Protein AF-A0A6B3IDB7-F1 (afdb_monomer)

pLDDT: mean 77.23, std 10.37, range [53.72, 90.94]

Nearest PDB structures (foldseek):
  7po2-assembly1_7  TM=5.170E-01  e=3.811E-03  Homo sapiens
  4a5o-assembly2_D  TM=4.781E-01  e=5.727E+00  Pseudomonas aeruginosa PAO1
  3sqn-assembly1_B  TM=3.610E-01  e=2.700E+00  Enterococcus faecalis
  3sqn-assembly1_A  TM=3.642E-01  e=2.891E+00  Enterococcus faecalis

Secondary structure (DSSP, 8-state):
-HHHHHHHHHHHHHHHHHT-----HHHHHHHHHGGG-EEEEEEEEESSHHHHHHHHHHHHH----TTEEEEEEEEEESS--

Mean predicted aligned error: 13.39 Å

Radius of gyration: 18.77 Å; Cα contacts (8 Å, |Δi|>4): 64; chains: 1; bounding box: 31×47×41 Å

Structure (mmCIF, N/CA/C/O backbone):
data_AF-A0A6B3IDB7-F1
#
_entry.id   AF-A0A6B3IDB7-F1
#
loop_
_atom_site.group_PDB
_atom_site.id
_atom_site.type_symbol
_atom_site.label_atom_id
_atom_site.label_alt_id
_atom_site.label_comp_id
_atom_site.label_asym_id
_atom_site.label_entity_id
_atom_site.label_seq_id
_atom_site.pdbx_PDB_ins_code
_atom_site.Cartn_x
_atom_site.Cartn_y
_atom_site.Cartn_z
_atom_site.occupancy
_atom_site.B_iso_or_equiv
_atom_site.auth_seq_id
_atom_site.auth_comp_id
_atom_site.auth_asym_id
_atom_site.auth_atom_id
_atom_site.pdbx_PDB_model_num
ATOM 1 N N . ARG A 1 1 ? 16.505 -34.929 -9.035 1.00 62.09 1 ARG A N 1
ATOM 2 C CA . ARG A 1 1 ? 15.102 -34.442 -8.948 1.00 62.09 1 ARG A CA 1
ATOM 3 C C . ARG A 1 1 ? 14.585 -34.377 -7.500 1.00 62.09 1 ARG A C 1
ATOM 5 O O . ARG A 1 1 ? 14.100 -33.329 -7.111 1.00 62.09 1 ARG A O 1
ATOM 12 N N . GLN A 1 2 ? 14.815 -35.401 -6.667 1.00 71.00 2 GLN A N 1
ATOM 13 C CA . GLN A 1 2 ? 14.337 -35.464 -5.267 1.00 71.00 2 GLN A CA 1
ATOM 14 C C . GLN A 1 2 ? 14.874 -34.367 -4.315 1.00 71.00 2 GLN A C 1
ATOM 16 O O . GLN A 1 2 ? 14.188 -33.959 -3.381 1.00 71.00 2 GLN A O 1
ATOM 21 N N . ILE A 1 3 ? 16.088 -33.845 -4.542 1.00 73.44 3 ILE A N 1
ATOM 22 C CA . ILE A 1 3 ? 16.675 -32.783 -3.695 1.00 73.44 3 ILE A CA 1
ATOM 23 C C . ILE A 1 3 ? 15.918 -31.453 -3.854 1.00 73.44 3 ILE A C 1
ATOM 25 O O . ILE A 1 3 ? 15.742 -30.727 -2.876 1.00 73.44 3 ILE A O 1
ATOM 29 N N . ALA A 1 4 ? 15.442 -31.151 -5.067 1.00 75.50 4 ALA A N 1
ATOM 30 C CA . ALA A 1 4 ? 14.688 -29.931 -5.349 1.00 75.50 4 ALA A CA 1
ATOM 31 C C . ALA A 1 4 ? 13.306 -29.962 -4.676 1.00 75.50 4 ALA A C 1
ATOM 33 O O . ALA A 1 4 ? 12.922 -28.997 -4.020 1.00 75.50 4 ALA A O 1
ATOM 34 N N . GLU A 1 5 ? 12.608 -31.101 -4.735 1.00 78.62 5 GLU A N 1
ATOM 35 C CA . GLU A 1 5 ? 11.319 -31.283 -4.052 1.00 78.62 5 GLU A CA 1
ATOM 36 C C . GLU A 1 5 ? 11.451 -31.178 -2.530 1.00 78.62 5 GLU A C 1
ATOM 38 O O . GLU A 1 5 ? 10.641 -30.523 -1.874 1.00 78.62 5 GLU A O 1
ATOM 43 N N . LYS A 1 6 ? 12.520 -31.750 -1.959 1.00 80.19 6 LYS A N 1
ATOM 44 C CA . LYS A 1 6 ? 12.792 -31.667 -0.519 1.00 80.19 6 LYS A CA 1
ATOM 45 C C . LYS A 1 6 ? 13.090 -30.234 -0.059 1.00 80.19 6 LYS A C 1
ATOM 47 O O . LYS A 1 6 ? 12.700 -29.862 1.047 1.00 80.19 6 LYS A O 1
ATOM 52 N N . ARG A 1 7 ? 13.755 -29.421 -0.893 1.00 80.25 7 ARG A N 1
ATOM 53 C CA . ARG A 1 7 ? 13.985 -27.990 -0.618 1.00 80.25 7 ARG A CA 1
ATOM 54 C C . ARG A 1 7 ? 12.686 -27.188 -0.681 1.00 80.25 7 ARG A C 1
ATOM 56 O O . ARG A 1 7 ? 12.388 -26.486 0.279 1.00 80.25 7 ARG A O 1
ATOM 63 N N . ALA A 1 8 ? 11.880 -27.381 -1.724 1.00 81.19 8 ALA A N 1
ATOM 64 C CA . ALA A 1 8 ? 10.590 -26.705 -1.865 1.00 81.19 8 ALA A CA 1
ATOM 65 C C . ALA A 1 8 ? 9.629 -27.039 -0.708 1.00 81.19 8 ALA A C 1
ATOM 67 O O . ALA A 1 8 ? 8.980 -26.156 -0.155 1.00 81.19 8 ALA A O 1
ATOM 68 N N . ALA A 1 9 ? 9.567 -28.305 -0.281 1.00 81.38 9 ALA A N 1
ATOM 69 C CA . ALA A 1 9 ? 8.756 -28.706 0.869 1.00 81.38 9 ALA A CA 1
ATOM 70 C C . ALA A 1 9 ? 9.235 -28.057 2.181 1.00 81.38 9 ALA A C 1
ATOM 72 O O . ALA A 1 9 ? 8.415 -27.632 2.994 1.00 81.38 9 ALA A O 1
ATOM 73 N N . ARG A 1 10 ? 10.556 -27.935 2.374 1.00 82.00 10 ARG A N 1
ATOM 74 C CA . ARG A 1 10 ? 11.140 -27.267 3.544 1.00 82.00 10 ARG A CA 1
ATOM 75 C C . ARG A 1 10 ? 10.822 -25.770 3.561 1.00 82.00 10 ARG A C 1
ATOM 77 O O . ARG A 1 10 ? 10.446 -25.261 4.611 1.00 82.00 10 ARG A O 1
ATOM 84 N N . GLU A 1 11 ? 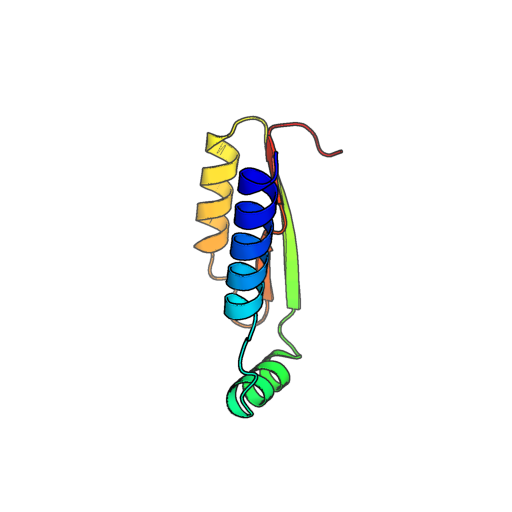10.935 -25.085 2.426 1.00 80.94 11 GLU A N 1
ATOM 85 C CA . GL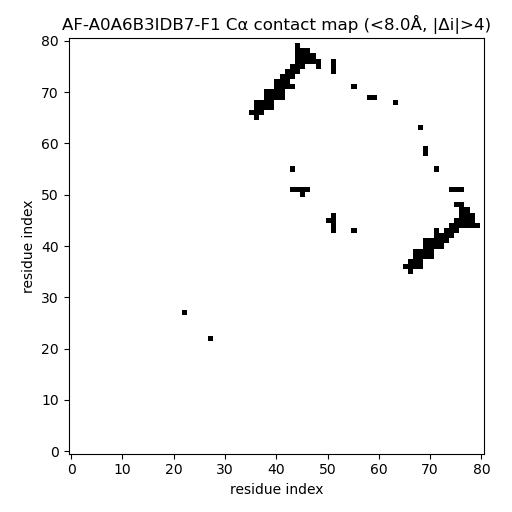U A 1 11 ? 10.575 -23.665 2.309 1.00 80.94 11 GLU A CA 1
ATOM 86 C C . GLU A 1 11 ? 9.085 -23.430 2.543 1.00 80.94 11 GLU A C 1
ATOM 88 O O . GLU A 1 11 ? 8.721 -22.515 3.278 1.00 80.94 11 GLU A O 1
ATOM 93 N N . ARG A 1 12 ? 8.215 -24.293 2.001 1.00 78.19 12 ARG A N 1
ATOM 94 C CA . ARG A 1 12 ? 6.777 -24.227 2.287 1.00 78.19 12 ARG A CA 1
ATOM 95 C C . ARG A 1 12 ? 6.503 -24.363 3.779 1.00 78.19 12 ARG A C 1
ATOM 97 O O . ARG A 1 12 ? 5.817 -23.514 4.335 1.00 78.19 12 ARG A O 1
ATOM 104 N N . ASN A 1 13 ? 7.076 -25.366 4.442 1.00 77.06 13 ASN A N 1
ATOM 105 C CA . ASN A 1 13 ? 6.882 -25.554 5.882 1.00 77.06 13 ASN A CA 1
ATOM 106 C C . ASN A 1 13 ? 7.452 -24.394 6.709 1.00 77.06 13 ASN A C 1
ATOM 108 O O . ASN A 1 13 ? 6.827 -23.987 7.683 1.00 77.06 13 ASN A O 1
ATOM 112 N N . ALA A 1 14 ? 8.591 -23.822 6.309 1.00 74.62 14 ALA A N 1
ATOM 113 C CA . ALA A 1 14 ? 9.144 -22.631 6.950 1.00 74.62 14 ALA A CA 1
ATOM 114 C C . ALA A 1 14 ? 8.220 -21.411 6.785 1.00 74.62 14 ALA A C 1
ATOM 116 O O . ALA A 1 14 ? 7.999 -20.674 7.743 1.00 74.62 14 ALA A O 1
ATOM 117 N N . ASN A 1 15 ? 7.625 -21.228 5.604 1.00 71.62 15 ASN A N 1
ATOM 118 C CA . ASN A 1 15 ? 6.648 -20.168 5.355 1.00 71.62 15 ASN A CA 1
ATOM 119 C C . ASN A 1 15 ? 5.342 -20.384 6.132 1.00 71.62 15 ASN A C 1
ATOM 121 O O . ASN A 1 15 ? 4.790 -19.422 6.658 1.00 71.62 15 ASN A O 1
ATOM 125 N N . PHE A 1 16 ? 4.860 -21.623 6.258 1.00 66.19 16 PHE A N 1
ATOM 126 C CA . PHE A 1 16 ? 3.690 -21.934 7.086 1.00 66.19 16 PHE A CA 1
ATOM 127 C C . PHE A 1 16 ? 3.960 -21.713 8.577 1.00 66.19 16 PHE A C 1
ATOM 129 O O . PHE A 1 16 ? 3.122 -21.134 9.260 1.00 66.19 16 PHE A O 1
ATOM 136 N N . ALA A 1 17 ? 5.145 -22.082 9.072 1.00 64.56 17 ALA A N 1
ATOM 137 C CA . ALA A 1 17 ? 5.539 -21.834 10.459 1.00 64.56 17 ALA A CA 1
ATOM 138 C C . ALA A 1 17 ? 5.649 -20.332 10.781 1.00 64.56 17 ALA A C 1
ATOM 140 O O . ALA A 1 17 ? 5.307 -19.915 11.883 1.00 64.56 17 ALA A O 1
ATOM 141 N N . ARG A 1 18 ? 6.065 -19.504 9.810 1.00 62.72 18 ARG A N 1
ATOM 142 C CA . ARG A 1 18 ? 6.078 -18.034 9.938 1.00 62.72 18 ARG A CA 1
ATOM 143 C C . ARG A 1 18 ? 4.683 -17.402 9.878 1.00 62.72 18 ARG A C 1
ATO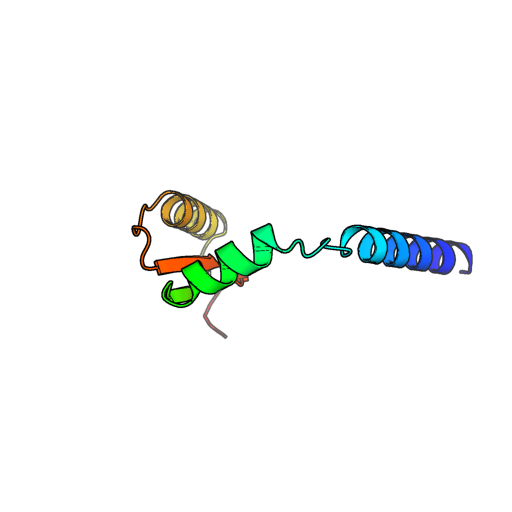M 145 O O . ARG A 1 18 ? 4.505 -16.307 10.393 1.00 62.72 18 ARG A O 1
ATOM 152 N N . LYS A 1 19 ? 3.699 -18.076 9.271 1.00 57.72 19 LYS A N 1
ATOM 153 C CA . LYS A 1 19 ? 2.306 -17.605 9.148 1.00 57.72 19 LYS A CA 1
ATOM 154 C C . LYS A 1 19 ? 1.439 -17.867 10.380 1.00 57.72 19 LYS A C 1
ATOM 156 O O . LYS A 1 19 ? 0.272 -17.485 10.376 1.00 57.72 19 LYS A O 1
ATOM 161 N N . GLY A 1 20 ? 1.977 -18.498 11.425 1.00 53.72 20 GLY A N 1
ATOM 162 C CA . GLY A 1 20 ? 1.298 -18.648 12.710 1.00 53.72 20 GLY A CA 1
ATOM 163 C C . GLY A 1 20 ? 1.222 -17.317 13.454 1.00 53.72 20 GLY A C 1
ATOM 164 O O . GLY A 1 20 ? 1.893 -17.144 14.468 1.00 53.72 20 GLY A O 1
ATOM 165 N N . VAL A 1 21 ? 0.437 -16.369 12.941 1.00 58.81 21 VAL A N 1
ATOM 166 C CA . VAL A 1 21 ? 0.070 -15.157 13.671 1.00 58.81 21 VAL A CA 1
ATOM 167 C C . VAL A 1 21 ? -0.698 -15.627 14.902 1.00 58.81 21 VAL A C 1
ATOM 169 O O . VAL A 1 21 ? -1.814 -16.134 14.798 1.00 58.81 21 VAL A O 1
ATOM 172 N N . ARG A 1 22 ? -0.064 -15.543 16.074 1.00 59.94 22 ARG A N 1
ATOM 173 C CA . ARG A 1 22 ? -0.744 -15.763 17.348 1.00 59.94 22 ARG A CA 1
ATOM 174 C C . ARG A 1 22 ? -1.742 -14.628 17.500 1.00 59.94 22 ARG A C 1
ATOM 176 O O . ARG A 1 22 ? -1.358 -13.512 17.829 1.00 59.94 22 ARG A O 1
ATOM 183 N N . PHE A 1 23 ? -3.000 -14.902 17.194 1.00 59.41 23 PHE A N 1
ATOM 184 C CA . PHE A 1 23 ? -4.070 -13.948 17.405 1.00 59.41 23 PHE A CA 1
ATOM 185 C C . PHE A 1 23 ? -4.332 -13.879 18.916 1.00 59.41 23 PHE A C 1
ATOM 187 O O . PHE A 1 23 ? -4.877 -14.815 19.502 1.00 59.41 23 PHE A O 1
ATOM 194 N N . SER A 1 24 ? -3.804 -12.844 19.570 1.00 69.62 24 SER A N 1
ATOM 195 C CA . SER A 1 24 ? -4.047 -12.562 20.986 1.00 69.62 24 SER A CA 1
ATOM 196 C C . SER A 1 24 ? -5.387 -11.836 21.145 1.00 69.62 24 SER A C 1
ATOM 198 O O . SER A 1 24 ? -5.897 -11.239 20.199 1.00 69.62 24 SER A O 1
ATOM 200 N N . LEU A 1 25 ? -5.957 -11.870 22.352 1.00 69.75 25 LEU A N 1
ATOM 201 C CA . LEU A 1 25 ? -7.145 -11.069 22.676 1.00 69.75 25 LEU A CA 1
ATOM 202 C C . LEU A 1 25 ? -6.876 -9.563 22.532 1.00 69.75 25 LEU A C 1
ATOM 204 O O . LEU A 1 25 ? -7.773 -8.824 22.152 1.00 69.75 25 LEU A O 1
ATOM 208 N N . GLU A 1 26 ? -5.636 -9.133 22.767 1.00 68.75 26 GLU A N 1
ATOM 209 C CA . GLU A 1 26 ? -5.198 -7.743 22.599 1.00 68.75 26 GLU A CA 1
ATOM 210 C C . GLU A 1 26 ? -5.312 -7.291 21.131 1.00 68.75 26 GLU A C 1
ATOM 212 O O . GLU A 1 26 ? -5.914 -6.259 20.852 1.00 68.75 26 GLU A O 1
ATOM 217 N N . ASN A 1 27 ? -4.873 -8.134 20.186 1.00 69.44 27 ASN A N 1
ATOM 218 C CA . ASN A 1 27 ? -4.989 -7.861 18.749 1.00 69.44 27 ASN A CA 1
ATOM 219 C C . ASN A 1 27 ? -6.452 -7.873 18.262 1.00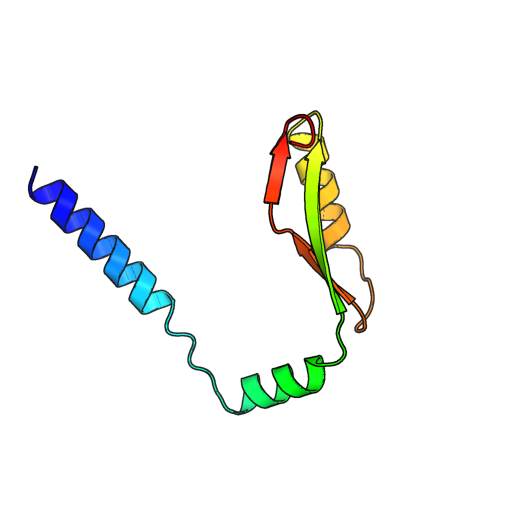 69.44 27 ASN A C 1
ATOM 221 O O . ASN A 1 27 ? -6.788 -7.208 17.284 1.00 69.44 27 ASN A O 1
ATOM 225 N N . LEU A 1 28 ? -7.329 -8.653 18.910 1.00 68.12 28 LEU A N 1
ATOM 226 C CA . 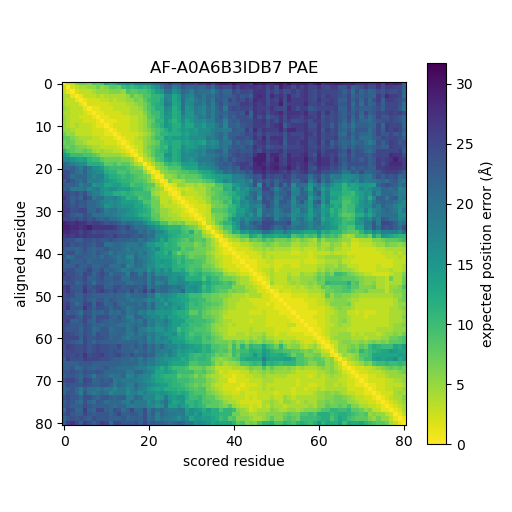LEU A 1 28 ? -8.761 -8.672 18.592 1.00 68.12 28 LEU A CA 1
ATOM 227 C C . LEU A 1 28 ? -9.449 -7.369 19.018 1.00 68.12 28 LEU A C 1
ATOM 229 O O . LEU A 1 28 ? -10.302 -6.867 18.290 1.00 68.12 28 LEU A O 1
ATOM 233 N N . ASP A 1 29 ? -9.084 -6.830 20.179 1.00 68.50 29 ASP A N 1
ATOM 234 C CA . ASP A 1 29 ? -9.627 -5.575 20.706 1.00 68.50 29 ASP A CA 1
ATOM 235 C C . ASP A 1 29 ? -9.223 -4.382 19.824 1.00 68.50 29 ASP A C 1
ATOM 237 O O . ASP A 1 29 ? -10.042 -3.517 19.508 1.00 68.50 29 ASP A O 1
ATOM 241 N N . GLU A 1 30 ? -7.974 -4.385 19.350 1.00 69.69 30 GLU A N 1
ATOM 242 C CA . GLU A 1 30 ? -7.463 -3.438 18.353 1.00 69.69 30 GLU A CA 1
ATOM 243 C C . GLU A 1 30 ? -8.226 -3.542 17.027 1.00 69.69 30 GLU A C 1
ATOM 245 O O . GLU A 1 30 ? -8.684 -2.530 16.501 1.00 69.69 30 GLU A O 1
ATOM 250 N N . ALA A 1 31 ? -8.452 -4.760 16.525 1.00 63.97 31 ALA A N 1
ATOM 251 C CA . ALA A 1 31 ? -9.209 -4.985 15.294 1.00 63.97 31 ALA A CA 1
ATOM 252 C C . ALA A 1 31 ? -10.683 -4.546 15.404 1.00 63.97 31 ALA A C 1
ATOM 254 O O . ALA A 1 31 ? -11.260 -4.066 14.430 1.00 63.97 31 ALA A O 1
ATOM 255 N N . LEU A 1 32 ? -11.301 -4.681 16.584 1.00 67.06 32 LEU A N 1
ATOM 256 C CA . LEU A 1 32 ? -12.660 -4.195 16.844 1.00 67.06 32 LEU A CA 1
ATOM 257 C C . LEU A 1 32 ? 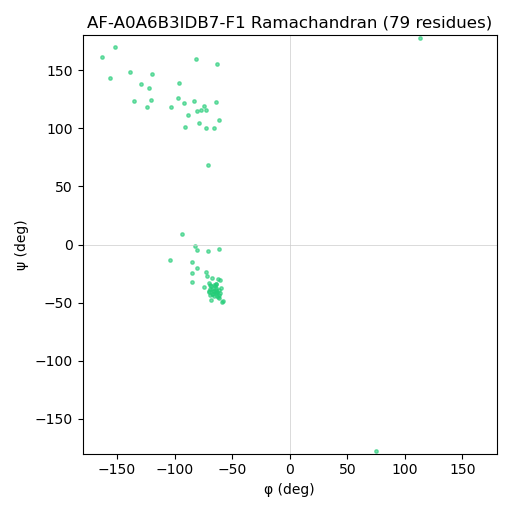-12.723 -2.663 16.894 1.00 67.06 32 LEU A C 1
ATOM 259 O O . LEU A 1 32 ? -13.652 -2.080 16.336 1.00 67.06 32 LEU A O 1
ATOM 263 N N . LYS A 1 33 ? -11.733 -2.004 17.513 1.00 65.06 33 LYS A N 1
ATOM 264 C CA . LYS A 1 33 ? -11.603 -0.534 17.501 1.00 65.06 33 LYS A CA 1
ATOM 265 C C . LYS A 1 33 ? -11.330 0.004 16.098 1.00 65.06 33 LYS A C 1
ATOM 267 O O . LYS A 1 33 ? -11.880 1.036 15.727 1.00 65.06 33 LYS A O 1
ATOM 272 N N . ALA A 1 34 ? -10.558 -0.733 15.306 1.00 61.66 34 ALA A N 1
ATOM 273 C CA . ALA A 1 34 ? -10.267 -0.416 13.915 1.00 61.66 34 ALA A CA 1
ATOM 274 C C . ALA A 1 34 ? -11.467 -0.608 12.967 1.00 61.66 34 ALA A C 1
ATOM 276 O O . ALA A 1 34 ? -11.378 -0.230 11.806 1.00 61.66 34 ALA A O 1
ATOM 277 N N . GLY A 1 35 ? -12.609 -1.140 13.426 1.00 58.44 35 GLY A N 1
ATOM 278 C CA . GLY A 1 35 ? -13.794 -1.396 12.592 1.00 58.44 35 GLY A CA 1
ATOM 279 C C . GLY A 1 35 ? -14.442 -0.164 11.933 1.00 58.44 35 GLY A C 1
ATOM 280 O O . GLY A 1 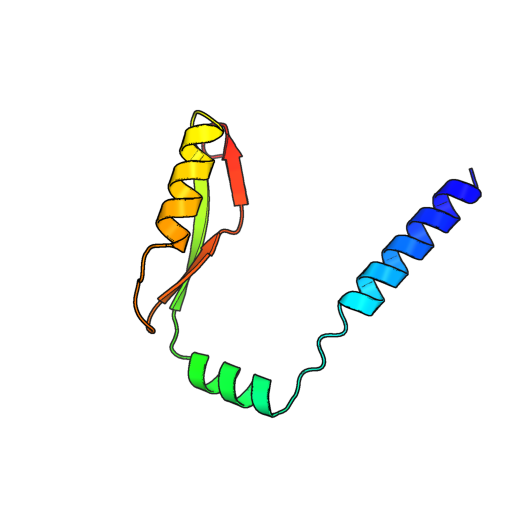35 ? -15.393 -0.324 11.170 1.00 58.44 35 GLY A O 1
ATOM 281 N N . LEU A 1 36 ? -13.949 1.046 12.218 1.00 58.44 36 LEU A N 1
ATOM 282 C CA . LEU A 1 36 ? -14.321 2.302 11.552 1.00 58.44 36 LEU A CA 1
ATOM 283 C C . LEU A 1 36 ? -13.260 2.812 10.56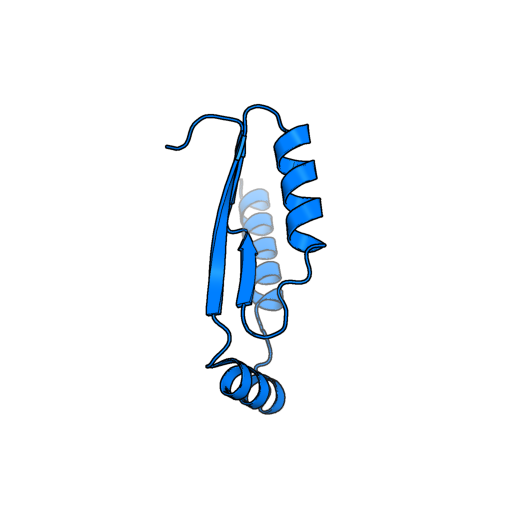3 1.00 58.44 36 LEU A C 1
ATOM 285 O O . LEU A 1 36 ? -13.567 3.712 9.783 1.00 58.44 36 LEU A O 1
ATOM 289 N N . VAL A 1 37 ? -12.043 2.262 10.589 1.00 63.50 37 VAL A N 1
ATOM 290 C CA . VAL A 1 37 ? -10.948 2.690 9.714 1.00 63.50 37 VAL A CA 1
ATOM 291 C C . VAL A 1 37 ? -11.231 2.170 8.313 1.00 63.50 37 VAL A C 1
ATOM 293 O O . VAL A 1 37 ? -11.368 0.966 8.084 1.00 63.50 37 VAL A O 1
ATOM 296 N N . GLN A 1 38 ? -11.372 3.086 7.362 1.00 70.31 38 GLN A N 1
ATOM 297 C CA . GLN A 1 38 ? -11.626 2.729 5.976 1.00 70.31 38 GLN A CA 1
ATOM 298 C C . GLN A 1 38 ? -10.302 2.348 5.313 1.00 70.31 38 GLN A C 1
ATOM 300 O O . GLN A 1 38 ? -9.414 3.179 5.158 1.00 70.31 38 GLN A O 1
ATOM 305 N N . GLU A 1 39 ? -10.150 1.091 4.898 1.00 81.75 39 GLU A N 1
ATOM 306 C CA . GLU A 1 39 ? -8.972 0.679 4.129 1.00 81.75 39 GLU A CA 1
ATOM 307 C C . GLU A 1 39 ? -9.089 1.146 2.670 1.00 81.75 39 GLU A C 1
ATOM 309 O O . GLU A 1 39 ? -9.938 0.674 1.902 1.00 81.75 39 GLU A O 1
ATOM 314 N N . LEU A 1 40 ? -8.191 2.036 2.253 1.00 84.38 40 LEU A N 1
ATOM 315 C CA . LEU A 1 40 ? -8.038 2.448 0.867 1.00 84.38 40 LEU A CA 1
ATOM 316 C C . LEU A 1 40 ? -7.011 1.556 0.164 1.00 84.38 40 LEU A C 1
ATOM 318 O O . LEU A 1 40 ? -5.796 1.731 0.268 1.00 84.38 40 LEU A O 1
ATOM 322 N N . ASN A 1 41 ? -7.525 0.604 -0.608 1.00 88.62 41 ASN A N 1
ATOM 323 C CA . ASN A 1 41 ? -6.710 -0.302 -1.406 1.00 88.62 41 ASN A CA 1
ATOM 324 C C . ASN A 1 41 ? -6.305 0.340 -2.742 1.00 88.62 41 ASN A C 1
ATOM 326 O O . ASN A 1 41 ? -7.161 0.713 -3.545 1.00 88.62 41 ASN A O 1
ATOM 330 N N . LEU A 1 42 ? -5.000 0.414 -3.008 1.00 88.19 42 LEU A N 1
ATOM 331 C CA . LEU A 1 42 ? -4.426 1.071 -4.183 1.00 88.19 42 LEU A CA 1
ATOM 332 C C . LEU A 1 42 ? -3.619 0.107 -5.063 1.00 88.19 42 LEU A C 1
ATOM 334 O O . LEU A 1 42 ? -2.932 -0.801 -4.585 1.00 88.19 42 LEU A O 1
ATOM 338 N N . ILE A 1 43 ? -3.662 0.353 -6.374 1.00 90.94 43 ILE A N 1
ATOM 339 C CA . ILE A 1 43 ? -2.790 -0.268 -7.376 1.00 90.94 43 ILE A CA 1
ATOM 340 C C . ILE A 1 43 ? -2.029 0.849 -8.078 1.00 90.94 43 ILE A C 1
ATOM 342 O O . ILE A 1 43 ? -2.639 1.755 -8.641 1.00 90.94 43 ILE A O 1
ATOM 346 N N . ILE A 1 44 ? -0.700 0.767 -8.076 1.00 89.75 44 ILE A N 1
ATOM 347 C CA . ILE A 1 44 ? 0.156 1.772 -8.704 1.00 89.75 44 ILE A CA 1
ATOM 348 C C . ILE A 1 44 ? 0.678 1.228 -10.033 1.00 89.75 44 ILE A C 1
ATOM 350 O O . ILE A 1 44 ? 1.385 0.217 -10.086 1.00 89.75 44 ILE A O 1
ATOM 354 N N . LYS A 1 45 ? 0.325 1.920 -11.115 1.00 90.94 45 LYS A N 1
ATOM 355 C CA . LYS A 1 45 ? 0.847 1.695 -12.463 1.00 90.94 45 LYS A CA 1
ATOM 356 C C . LYS A 1 45 ? 1.483 2.984 -12.962 1.00 90.94 45 LYS A C 1
ATOM 358 O O . LYS A 1 45 ? 0.906 4.052 -12.790 1.00 90.94 45 LYS A O 1
ATOM 363 N N . GLY A 1 46 ? 2.666 2.891 -13.550 1.00 89.38 46 GLY A N 1
ATOM 364 C CA . GLY A 1 46 ? 3.368 4.061 -14.073 1.00 89.38 46 GLY A CA 1
ATOM 365 C C . GLY A 1 46 ? 4.275 3.719 -15.241 1.00 89.38 46 GLY A C 1
ATOM 366 O O . GLY A 1 46 ? 4.518 2.551 -15.530 1.00 89.38 46 GLY A O 1
ATOM 367 N N . ASP A 1 47 ? 4.791 4.742 -15.911 1.00 88.69 47 ASP A N 1
ATOM 368 C CA . ASP A 1 47 ? 5.572 4.566 -17.142 1.00 88.69 47 ASP A CA 1
ATOM 369 C C . ASP A 1 47 ? 7.037 4.178 -16.889 1.00 88.69 47 ASP A C 1
ATOM 371 O O . ASP A 1 47 ? 7.694 3.609 -17.760 1.00 88.69 47 ASP A O 1
ATOM 375 N N . ALA A 1 48 ? 7.559 4.443 -15.687 1.00 89.31 48 ALA A N 1
ATOM 376 C CA . ALA A 1 48 ? 8.932 4.138 -15.301 1.00 89.31 48 ALA A CA 1
ATOM 377 C C . ALA A 1 48 ? 9.005 3.591 -13.868 1.00 89.31 48 ALA A C 1
ATOM 379 O O . ALA A 1 48 ? 8.247 3.994 -12.990 1.00 89.31 48 ALA A O 1
ATOM 380 N N . SER A 1 49 ? 9.968 2.703 -13.602 1.00 85.19 49 SER A N 1
ATOM 381 C CA . SER A 1 49 ? 10.138 2.110 -12.264 1.00 85.19 49 SER A CA 1
ATOM 382 C C . SER A 1 49 ? 10.416 3.164 -11.186 1.00 85.19 49 SER A C 1
ATOM 384 O O . SER A 1 49 ? 9.902 3.048 -10.080 1.00 85.19 49 SER A O 1
ATOM 386 N N . GLY A 1 50 ? 11.192 4.205 -11.512 1.00 87.44 50 GLY A N 1
ATOM 387 C CA . GLY A 1 50 ? 11.558 5.248 -10.550 1.00 87.44 50 GLY A CA 1
ATOM 388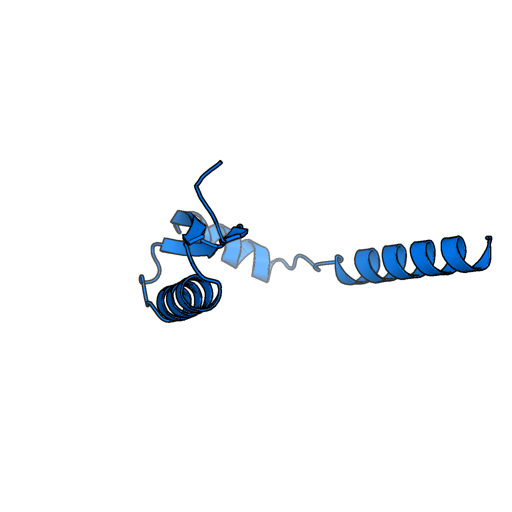 C C . GLY A 1 50 ? 10.393 6.155 -10.145 1.00 87.44 50 GLY A C 1
ATOM 389 O O . GLY A 1 50 ? 10.333 6.586 -9.000 1.00 87.44 50 GLY A O 1
ATOM 390 N N . SER A 1 51 ? 9.438 6.420 -11.045 1.00 88.31 51 SER A N 1
ATOM 391 C CA . SER A 1 51 ? 8.258 7.227 -10.708 1.00 88.31 51 SER A CA 1
ATOM 392 C C . SER A 1 51 ? 7.259 6.450 -9.852 1.00 88.31 51 SER A C 1
ATOM 394 O O . SER A 1 51 ? 6.679 7.020 -8.932 1.00 88.31 51 SER A O 1
ATOM 396 N N . VAL A 1 52 ? 7.106 5.146 -10.104 1.00 89.25 52 VAL A N 1
ATOM 397 C CA . VAL A 1 52 ? 6.284 4.250 -9.275 1.00 89.25 52 VAL A CA 1
ATOM 398 C C . VAL A 1 52 ? 6.832 4.168 -7.849 1.00 89.25 52 VAL A C 1
ATOM 400 O O . VAL A 1 52 ? 6.068 4.292 -6.896 1.00 89.25 52 VAL A O 1
ATOM 403 N N . GLU A 1 53 ? 8.147 4.005 -7.701 1.00 87.69 53 GLU A N 1
ATOM 404 C CA . GLU A 1 53 ? 8.809 3.914 -6.395 1.00 87.69 53 GLU A CA 1
ATOM 405 C C . GLU A 1 53 ? 8.746 5.236 -5.616 1.00 87.69 53 GLU A C 1
ATOM 407 O O . GLU A 1 53 ? 8.436 5.242 -4.425 1.00 87.69 53 GLU A O 1
ATOM 412 N N . ALA A 1 54 ? 8.970 6.368 -6.292 1.00 89.25 54 ALA A N 1
ATOM 413 C CA . ALA A 1 54 ? 8.838 7.682 -5.672 1.00 89.25 54 ALA A CA 1
ATOM 414 C C . ALA A 1 54 ? 7.407 7.934 -5.170 1.00 89.25 54 ALA A C 1
ATOM 416 O O . ALA A 1 54 ? 7.226 8.399 -4.046 1.00 89.25 54 ALA A O 1
ATOM 417 N N . LEU A 1 55 ? 6.393 7.583 -5.970 1.00 87.06 55 LEU A N 1
ATOM 418 C CA . LEU A 1 55 ? 4.989 7.765 -5.602 1.00 87.06 55 LEU A CA 1
ATOM 419 C C . LEU A 1 55 ? 4.586 6.876 -4.420 1.00 87.06 55 LEU A C 1
ATOM 421 O O . LEU A 1 55 ? 3.919 7.346 -3.505 1.00 87.06 55 LEU A O 1
ATOM 425 N N . GLU A 1 56 ? 5.014 5.613 -4.412 1.00 88.38 56 GLU A N 1
ATOM 426 C CA . GLU A 1 56 ? 4.819 4.698 -3.283 1.00 88.38 56 GLU A CA 1
ATOM 427 C C . GLU A 1 56 ? 5.435 5.263 -1.999 1.00 88.38 56 GLU A C 1
ATOM 429 O O . GLU A 1 56 ? 4.758 5.340 -0.975 1.00 88.38 56 GLU A O 1
ATOM 434 N N . SER A 1 57 ? 6.687 5.727 -2.061 1.00 88.56 57 SER A N 1
ATOM 435 C CA . SER A 1 57 ? 7.349 6.331 -0.904 1.00 88.56 57 SER A CA 1
ATOM 436 C C . SER A 1 57 ? 6.622 7.582 -0.411 1.00 88.56 57 SER A C 1
ATOM 438 O O . SER A 1 57 ? 6.533 7.785 0.796 1.00 88.56 57 SER A O 1
ATOM 440 N N . SER A 1 58 ? 6.109 8.424 -1.312 1.00 87.69 58 SER A N 1
ATOM 441 C CA . SER A 1 58 ? 5.337 9.609 -0.928 1.00 87.69 58 SER A CA 1
ATOM 442 C C . SER A 1 58 ? 3.982 9.252 -0.321 1.00 87.69 58 SER A C 1
ATOM 444 O O . SER A 1 58 ? 3.576 9.894 0.639 1.00 87.69 58 SER A O 1
ATOM 446 N N . LEU A 1 59 ? 3.298 8.224 -0.833 1.00 85.56 59 LEU A N 1
ATOM 447 C CA . LEU A 1 59 ? 2.010 7.766 -0.303 1.00 85.56 59 LEU A CA 1
ATOM 448 C C . LEU A 1 59 ? 2.144 7.110 1.074 1.00 85.56 59 LEU A C 1
ATOM 450 O O . LEU A 1 59 ? 1.268 7.291 1.906 1.00 85.56 59 LEU A O 1
ATOM 454 N N . LEU A 1 60 ? 3.243 6.398 1.334 1.00 83.88 60 LEU A N 1
ATOM 455 C CA . LEU A 1 60 ? 3.534 5.828 2.656 1.00 83.88 60 LEU A CA 1
ATOM 456 C C . LEU A 1 60 ? 3.932 6.886 3.693 1.00 83.88 60 LEU A C 1
ATOM 458 O O . LEU A 1 60 ? 3.765 6.668 4.888 1.00 83.88 60 LEU A O 1
ATOM 462 N N . GLN A 1 61 ? 4.504 8.008 3.249 1.00 85.44 61 GLN A N 1
ATOM 463 C CA . GLN A 1 61 ? 4.848 9.143 4.112 1.00 85.44 61 GLN A CA 1
ATOM 464 C C . GLN A 1 61 ? 3.669 10.093 4.338 1.00 85.44 61 GLN A C 1
ATOM 466 O O . GLN A 1 61 ? 3.748 10.957 5.212 1.00 85.44 61 GLN A O 1
ATOM 471 N N . LEU A 1 62 ? 2.615 9.982 3.529 1.00 81.00 62 LEU A N 1
ATOM 472 C CA . LEU A 1 62 ? 1.445 10.832 3.640 1.00 81.00 62 LEU A CA 1
ATOM 473 C C . LEU A 1 62 ? 0.647 10.420 4.877 1.00 81.00 62 LEU A C 1
ATOM 475 O O . LEU A 1 62 ? 0.111 9.318 4.942 1.00 81.00 62 LEU A O 1
ATOM 479 N N . ASP A 1 63 ? 0.555 11.327 5.841 1.00 72.69 63 ASP A N 1
ATOM 480 C CA . ASP A 1 63 ? -0.308 11.148 7.000 1.00 72.69 63 ASP A CA 1
ATOM 481 C C . ASP A 1 63 ? -1.752 11.475 6.602 1.00 72.69 63 ASP A C 1
ATOM 483 O O . ASP A 1 63 ? -2.108 12.635 6.383 1.00 72.69 63 ASP A O 1
ATOM 487 N N . VAL A 1 64 ? -2.567 10.435 6.433 1.00 70.69 64 VAL A N 1
ATOM 488 C CA . VAL A 1 64 ? -3.996 10.543 6.102 1.00 70.69 64 VAL A CA 1
ATOM 489 C C . VAL A 1 64 ? -4.900 10.533 7.340 1.00 70.69 64 VAL A C 1
ATOM 491 O O . VAL A 1 64 ? -6.123 10.525 7.204 1.00 70.69 64 VAL A O 1
ATOM 494 N N . GLY A 1 65 ? -4.319 10.623 8.541 1.00 72.25 65 GLY A N 1
ATOM 495 C CA . GLY A 1 65 ? -5.047 10.555 9.806 1.00 72.25 65 GLY A CA 1
ATOM 496 C C . GLY A 1 65 ? -5.504 9.136 10.158 1.00 72.25 65 GLY A C 1
ATOM 497 O O . GLY A 1 65 ? -5.235 8.175 9.445 1.00 72.25 65 GLY A O 1
ATOM 498 N N . GLU A 1 66 ? -6.212 8.999 11.282 1.00 68.81 66 GLU A N 1
ATOM 499 C CA . GLU A 1 66 ? -6.633 7.693 11.824 1.00 68.81 66 GLU A CA 1
ATOM 500 C C . GLU A 1 66 ? -7.890 7.111 11.146 1.00 68.81 66 GLU A C 1
ATOM 502 O O . GLU A 1 66 ? -8.297 5.994 11.452 1.00 68.81 66 GLU A O 1
ATOM 507 N N . GLU A 1 67 ? -8.533 7.850 10.236 1.00 70.31 67 GLU A N 1
ATOM 508 C CA . GLU A 1 67 ? -9.795 7.432 9.604 1.00 70.31 67 GLU A CA 1
ATOM 509 C C . GLU A 1 67 ? -9.597 6.521 8.385 1.00 70.31 67 GLU A C 1
ATOM 511 O O . GLU A 1 67 ? -10.506 5.761 8.036 1.00 70.31 67 GLU A O 1
ATOM 516 N N . VAL A 1 68 ? -8.436 6.590 7.724 1.00 76.69 68 VAL A N 1
ATOM 517 C CA . VAL A 1 68 ? -8.172 5.884 6.463 1.00 76.69 68 VAL A CA 1
ATOM 518 C C . VAL A 1 68 ? -6.798 5.224 6.498 1.00 76.69 68 VAL A C 1
ATOM 520 O O . VAL A 1 68 ? -5.792 5.905 6.647 1.00 76.69 68 VAL A O 1
ATOM 523 N N . ASP A 1 69 ? -6.746 3.909 6.287 1.00 81.81 69 ASP A N 1
ATOM 524 C CA . ASP A 1 69 ? -5.486 3.172 6.131 1.00 81.81 69 ASP A CA 1
ATOM 525 C C . ASP A 1 69 ? -5.171 2.972 4.644 1.00 81.81 69 ASP A C 1
ATOM 527 O O . ASP A 1 69 ? -6.003 2.466 3.888 1.00 81.81 69 ASP A O 1
ATOM 531 N N . ILE A 1 70 ? -3.979 3.372 4.194 1.00 84.44 70 ILE A N 1
ATOM 532 C CA . ILE A 1 70 ? -3.572 3.208 2.792 1.00 84.44 70 ILE A CA 1
ATOM 533 C C . ILE A 1 70 ? -2.832 1.890 2.620 1.00 84.44 70 ILE A C 1
ATOM 535 O O . ILE A 1 70 ? -1.741 1.684 3.154 1.00 84.44 70 ILE A O 1
ATOM 539 N N . ARG A 1 71 ? -3.354 1.041 1.733 1.00 86.44 71 ARG A N 1
ATOM 540 C CA . ARG A 1 71 ? -2.747 -0.249 1.419 1.00 86.44 71 ARG A CA 1
ATOM 541 C C . ARG A 1 71 ? -2.458 -0.409 -0.065 1.00 86.44 71 ARG A C 1
ATOM 543 O O . ARG A 1 71 ? -3.359 -0.473 -0.898 1.00 86.44 71 ARG A O 1
ATOM 550 N N . ILE A 1 72 ? -1.182 -0.566 -0.411 1.00 88.38 72 ILE A N 1
ATOM 551 C CA . ILE A 1 72 ? -0.750 -0.813 -1.792 1.00 88.38 72 ILE A CA 1
ATOM 552 C C . ILE A 1 72 ? -0.762 -2.322 -2.058 1.00 88.38 72 ILE A C 1
ATOM 554 O O . ILE A 1 72 ? 0.041 -3.078 -1.512 1.00 88.38 72 ILE A O 1
ATOM 558 N N . LEU A 1 73 ? -1.686 -2.774 -2.909 1.00 88.88 73 LEU A N 1
ATOM 559 C CA . LEU A 1 73 ? -1.852 -4.192 -3.245 1.00 88.88 73 LEU A CA 1
ATOM 560 C C . LEU A 1 73 ? -0.910 -4.645 -4.361 1.00 88.88 73 LEU A C 1
ATOM 562 O O . LEU A 1 73 ? -0.495 -5.805 -4.401 1.00 88.88 73 LEU A O 1
ATOM 566 N N . HIS A 1 74 ? -0.597 -3.749 -5.297 1.00 87.56 74 HIS A N 1
ATOM 567 C CA . HIS A 1 74 ? 0.243 -4.072 -6.439 1.00 87.56 74 HIS A CA 1
ATOM 568 C C . HIS A 1 74 ? 0.928 -2.832 -7.017 1.00 87.56 74 HIS A C 1
ATOM 570 O O . HIS A 1 74 ? 0.319 -1.767 -7.117 1.00 87.56 74 HIS A O 1
ATOM 576 N N . ARG A 1 75 ? 2.174 -3.014 -7.468 1.00 88.06 75 ARG A N 1
ATOM 577 C CA . ARG A 1 75 ? 2.949 -2.010 -8.200 1.00 88.06 75 ARG A CA 1
ATOM 578 C C . ARG A 1 75 ? 3.516 -2.599 -9.488 1.00 88.06 75 ARG A C 1
ATOM 580 O O . ARG A 1 75 ? 4.006 -3.730 -9.485 1.00 88.06 75 ARG A O 1
ATOM 587 N N . GLY A 1 76 ? 3.463 -1.845 -10.581 1.00 88.62 76 GLY A N 1
ATOM 588 C CA . GLY A 1 76 ? 4.019 -2.285 -11.859 1.00 88.62 76 GLY A CA 1
ATOM 589 C C . GLY A 1 76 ? 4.226 -1.157 -12.860 1.00 88.62 76 GLY A C 1
ATOM 590 O O . GLY A 1 76 ? 3.635 -0.090 -12.743 1.00 88.62 76 GLY A O 1
ATOM 591 N N . VAL A 1 77 ? 5.066 -1.419 -13.858 1.00 89.38 77 VAL A N 1
ATOM 592 C CA . VAL A 1 77 ? 5.307 -0.494 -14.969 1.00 89.38 77 VAL A CA 1
ATOM 593 C C . VAL A 1 77 ? 4.415 -0.882 -16.149 1.00 89.38 77 VAL A C 1
ATOM 595 O O . VAL A 1 77 ? 4.263 -2.072 -16.430 1.00 89.38 77 VAL A O 1
ATOM 598 N N . GLY A 1 78 ? 3.834 0.105 -16.827 1.00 85.62 78 GLY A N 1
ATOM 599 C CA . GLY A 1 78 ? 2.962 -0.077 -17.987 1.00 85.62 78 GLY A CA 1
ATOM 600 C C . GLY A 1 78 ? 1.507 0.316 -17.733 1.00 85.62 78 GLY A C 1
ATOM 601 O O . GLY A 1 78 ? 1.131 0.719 -16.634 1.00 85.62 78 GLY A O 1
ATOM 602 N N . ALA A 1 79 ? 0.687 0.204 -18.779 1.00 81.38 79 ALA A N 1
ATOM 603 C CA . ALA A 1 79 ? -0.716 0.601 -18.747 1.00 81.38 79 ALA A CA 1
ATOM 604 C C . ALA A 1 79 ? -1.548 -0.225 -17.749 1.00 81.38 79 ALA A C 1
ATOM 606 O O . ALA A 1 79 ? -1.227 -1.374 -17.428 1.00 81.38 79 ALA A O 1
ATOM 607 N N . VAL A 1 80 ? -2.655 0.361 -17.286 1.00 79.12 80 VAL A N 1
ATOM 608 C CA . VAL A 1 80 ? -3.666 -0.359 -16.502 1.00 79.12 80 VAL A CA 1
ATOM 609 C C . VAL A 1 80 ? -4.267 -1.445 -17.393 1.00 79.12 80 VAL A C 1
ATOM 611 O O . VAL A 1 80 ? -4.741 -1.154 -18.489 1.00 79.12 80 VAL A O 1
ATOM 614 N N . THR A 1 81 ? -4.184 -2.695 -16.941 1.00 74.56 81 THR A N 1
ATOM 615 C CA . THR A 1 81 ? -4.743 -3.879 -17.607 1.00 74.56 81 THR A CA 1
ATOM 616 C C . THR A 1 81 ? -5.590 -4.643 -16.609 1.00 74.56 81 THR A C 1
ATOM 618 O O . THR A 1 81 ? -5.155 -4.704 -15.433 1.00 74.56 81 THR A O 1
#

Foldseek 3Di:
DVVVVVVVVVVVVVVVVVPPPPCDPVNVVVVVVLPQAAEDEDEAEEADPVVQVVVVVVVVVDPPDSRYHYHYPYYDYDDDD

Solvent-accessible surface area (backbone atoms only — not comparable to full-atom values): 5004 Å² total; per-residue (Å²): 116,70,69,60,56,54,49,53,52,48,51,51,51,52,53,54,64,70,64,65,72,80,82,45,74,68,60,50,53,51,54,60,69,45,71,73,44,44,74,47,79,41,72,51,63,25,91,42,70,68,61,45,52,52,51,51,55,51,58,73,68,52,84,69,62,87,56,41,45,83,41,79,78,47,77,50,69,44,80,92,127

Sequence (81 aa):
RQIAEKRAARERNANFARKGVRFSLENLDEALKAGLVQELNLIIKGDASGSVEALESSLLQLDVGEEVDIRILHRGVGAVT